Protein AF-A0A631MIM7-F1 (afdb_monomer_lite)

Secondary structure (DSSP, 8-state):
---HHHHHHHHTTSTT-----HHHHHHHHHHHHHHHHTTGGG--S--S--THHHHH---HHHHHHHHHHHHHTT-GGGHHHHHHHHHHHHHHTTS---STTTHHHH-

Sequence (107 aa):
HPATEALVATLAGTEHDTGLDILKLENIAAYFREVRKKYHAFEGQLKGYDSRILVAQVPGGMLTNLEGQLKQQNAADKLDQVLAEIPRVREDLGFIPLVTPTSQIVG

Structure (mmCIF, N/CA/C/O backbone):
data_AF-A0A631MIM7-F1
#
_entry.id   AF-A0A631MIM7-F1
#
loop_
_atom_site.group_PDB
_atom_site.id
_atom_site.type_symbol
_atom_site.label_atom_id
_atom_site.label_alt_id
_atom_site.label_comp_id
_atom_site.label_asym_id
_atom_site.label_entity_id
_atom_site.label_seq_id
_atom_site.pdbx_PDB_ins_code
_atom_site.Cartn_x
_atom_site.Cartn_y
_atom_site.Cartn_z
_atom_site.occupancy
_atom_site.B_iso_or_equiv
_atom_site.auth_seq_id
_atom_site.auth_comp_id
_atom_site.auth_asym_id
_atom_site.auth_atom_id
_atom_site.pdbx_PDB_model_num
ATOM 1 N N . HIS A 1 1 ? -2.973 0.383 0.539 1.00 78.19 1 HIS A N 1
ATOM 2 C CA . HIS A 1 1 ? -3.809 -0.246 1.582 1.00 78.19 1 HIS A CA 1
ATOM 3 C C . HIS A 1 1 ? -5.277 -0.051 1.237 1.00 78.19 1 HIS A C 1
ATOM 5 O O . HIS A 1 1 ? -5.575 0.910 0.528 1.00 78.19 1 HIS A O 1
ATOM 11 N N . PRO A 1 2 ? -6.175 -0.948 1.676 1.00 82.31 2 PRO A N 1
ATOM 12 C CA . PRO A 1 2 ? -7.612 -0.681 1.628 1.00 82.31 2 PRO A CA 1
ATOM 13 C C . PRO A 1 2 ? -7.959 0.558 2.468 1.00 82.31 2 PRO A C 1
ATOM 15 O O . PRO A 1 2 ? -7.186 0.947 3.345 1.00 82.31 2 PRO A O 1
ATOM 18 N N . ALA A 1 3 ? -9.102 1.184 2.180 1.00 89.81 3 ALA A N 1
ATOM 19 C CA . ALA A 1 3 ? -9.594 2.311 2.969 1.00 89.81 3 ALA A CA 1
ATOM 20 C C . ALA A 1 3 ? -10.037 1.822 4.357 1.00 89.81 3 ALA A C 1
ATOM 22 O O . ALA A 1 3 ? -10.842 0.893 4.457 1.00 89.81 3 ALA A O 1
ATOM 23 N N . THR A 1 4 ? -9.509 2.439 5.415 1.00 94.50 4 THR A N 1
ATOM 24 C CA . THR A 1 4 ? -9.791 2.047 6.804 1.00 94.50 4 THR A CA 1
ATOM 25 C C . THR A 1 4 ? -11.273 2.211 7.130 1.00 94.50 4 THR A C 1
ATOM 27 O O . THR A 1 4 ? -11.875 1.319 7.716 1.00 94.50 4 THR A O 1
ATOM 30 N N . GLU A 1 5 ? -11.882 3.310 6.694 1.00 94.50 5 GLU A N 1
ATOM 31 C CA . GLU A 1 5 ? -13.290 3.646 6.911 1.00 94.50 5 GLU A CA 1
ATOM 32 C C . GLU A 1 5 ? -14.215 2.603 6.282 1.00 94.50 5 GLU A C 1
ATOM 34 O O . GLU A 1 5 ? -15.193 2.189 6.899 1.00 94.50 5 GLU A O 1
ATOM 39 N N . ALA A 1 6 ? -13.871 2.121 5.083 1.00 93.62 6 ALA A N 1
ATOM 40 C CA . ALA A 1 6 ? -14.630 1.078 4.404 1.00 93.62 6 ALA A CA 1
ATOM 41 C C . ALA A 1 6 ? -14.578 -0.249 5.173 1.00 93.62 6 ALA A C 1
ATOM 43 O O . ALA A 1 6 ? -15.599 -0.923 5.303 1.00 93.62 6 ALA A O 1
ATOM 44 N N . LEU A 1 7 ? -13.411 -0.614 5.717 1.00 95.19 7 LEU A N 1
ATOM 45 C CA . LEU A 1 7 ? -13.266 -1.821 6.530 1.00 95.19 7 LEU A CA 1
ATOM 46 C C . LEU A 1 7 ? -14.051 -1.707 7.845 1.00 95.19 7 LEU A C 1
ATOM 48 O O . LEU A 1 7 ? -14.784 -2.627 8.195 1.00 95.19 7 LEU A O 1
ATOM 52 N N . VAL A 1 8 ? -13.950 -0.565 8.531 1.00 96.56 8 VAL A N 1
ATOM 53 C CA . VAL A 1 8 ? -14.700 -0.279 9.766 1.00 96.56 8 VAL A CA 1
ATOM 54 C C . VAL A 1 8 ? -16.206 -0.348 9.519 1.00 96.56 8 VAL A C 1
ATOM 56 O O . VAL A 1 8 ? -16.909 -1.032 10.256 1.00 96.56 8 VAL A O 1
ATOM 59 N N . ALA A 1 9 ? -16.698 0.285 8.450 1.00 95.25 9 ALA A N 1
ATOM 60 C CA . ALA A 1 9 ? -18.113 0.249 8.086 1.00 95.25 9 ALA A CA 1
ATOM 61 C C . ALA A 1 9 ? -18.598 -1.166 7.737 1.00 95.25 9 ALA A C 1
ATOM 63 O O . ALA A 1 9 ? -19.716 -1.533 8.082 1.00 95.25 9 ALA A O 1
ATOM 64 N N . THR A 1 10 ? -17.757 -1.965 7.074 1.00 97.12 10 THR A N 1
ATOM 65 C CA . THR A 1 10 ? -18.091 -3.346 6.687 1.00 97.12 10 THR A CA 1
ATOM 66 C C . THR A 1 10 ? -18.244 -4.263 7.903 1.00 97.12 10 THR A C 1
ATOM 68 O O . THR A 1 10 ? -19.082 -5.158 7.890 1.00 97.12 10 THR A O 1
ATOM 71 N N . LEU A 1 11 ? -17.438 -4.053 8.947 1.00 97.31 11 LEU A N 1
ATOM 72 C CA . LEU A 1 11 ? -17.428 -4.892 10.150 1.00 97.31 11 LEU A CA 1
ATOM 73 C C . LEU A 1 11 ? -18.398 -4.410 11.241 1.00 97.31 11 LEU A C 1
ATOM 75 O O . LEU A 1 11 ? -18.590 -5.117 12.233 1.00 97.31 11 LEU A O 1
ATOM 79 N N . ALA A 1 12 ? -19.012 -3.238 11.071 1.00 96.69 12 ALA A N 1
ATOM 80 C CA . ALA A 1 12 ? -19.913 -2.649 12.055 1.00 96.69 12 ALA A CA 1
ATOM 81 C C . ALA A 1 12 ? -21.103 -3.576 12.368 1.00 96.69 12 ALA A C 1
ATOM 83 O O . ALA A 1 12 ? -21.797 -4.052 11.469 1.00 96.69 12 ALA A O 1
ATOM 84 N N . GLY A 1 13 ? -21.343 -3.831 13.656 1.00 95.75 13 GLY A N 1
ATOM 85 C CA . GLY A 1 13 ? -22.421 -4.703 14.133 1.00 95.75 13 GLY A CA 1
ATOM 86 C C . GLY A 1 13 ? -22.176 -6.207 13.960 1.00 95.75 13 GLY A C 1
ATOM 87 O O . GLY A 1 13 ? -23.076 -6.999 14.241 1.00 95.75 13 GLY A O 1
ATOM 88 N N . THR A 1 14 ? -20.987 -6.618 13.513 1.00 97.94 14 THR A N 1
ATOM 89 C CA . THR A 1 14 ? -20.587 -8.034 13.447 1.00 97.94 14 THR A CA 1
ATOM 90 C C . THR A 1 14 ? -19.850 -8.465 14.721 1.00 97.94 14 THR A C 1
ATOM 92 O O . THR A 1 14 ? -19.490 -7.638 15.556 1.00 97.94 14 THR A O 1
ATOM 95 N N . GLU A 1 15 ? -19.553 -9.760 14.865 1.00 98.00 15 GLU A N 1
ATOM 96 C CA . GLU A 1 15 ? -18.667 -10.256 15.936 1.00 98.00 15 GLU A CA 1
ATOM 97 C C . GLU A 1 15 ? -17.230 -9.703 15.848 1.00 98.00 15 GLU A C 1
ATOM 99 O O . GLU A 1 15 ? -16.471 -9.766 16.814 1.00 98.00 15 GLU A O 1
ATOM 104 N N . HIS A 1 16 ? -16.863 -9.147 14.690 1.00 97.38 16 HIS A N 1
ATOM 105 C CA . HIS A 1 16 ? -15.564 -8.547 14.407 1.00 97.38 16 HIS A CA 1
ATOM 106 C C . HIS A 1 16 ? -15.622 -7.014 14.353 1.00 97.38 16 HIS A C 1
ATOM 108 O O . HIS A 1 16 ? -14.748 -6.394 13.742 1.00 97.38 16 HIS A O 1
ATOM 114 N N . ASP A 1 17 ? -16.641 -6.395 14.959 1.00 97.62 17 ASP A N 1
ATOM 115 C CA . ASP A 1 17 ? -16.738 -4.938 15.021 1.00 97.62 17 ASP A CA 1
ATOM 116 C C . ASP A 1 17 ? -15.459 -4.332 15.621 1.00 97.62 17 ASP A C 1
ATOM 118 O O . ASP A 1 17 ? -14.963 -4.736 16.674 1.00 97.62 17 ASP A O 1
ATOM 122 N N . THR A 1 18 ? -14.907 -3.351 14.914 1.00 96.56 18 THR A N 1
ATOM 123 C CA . THR A 1 18 ? -13.664 -2.679 15.300 1.00 96.56 18 THR A CA 1
ATOM 124 C C . THR A 1 18 ? -13.841 -1.724 16.481 1.00 96.56 18 THR A C 1
ATOM 126 O O . THR A 1 18 ? -12.847 -1.331 17.091 1.00 96.56 18 THR A O 1
ATOM 129 N N . GLY A 1 19 ? -15.076 -1.296 16.780 1.00 96.69 19 GLY A N 1
ATOM 130 C CA . GLY A 1 19 ? -15.373 -0.300 17.813 1.00 96.69 19 GLY A CA 1
ATOM 131 C C . GLY A 1 19 ? -14.849 1.111 17.504 1.00 96.69 19 GLY A C 1
ATOM 132 O O . GLY A 1 19 ? -14.853 1.977 18.381 1.00 96.69 19 GLY A O 1
ATOM 133 N N . LEU A 1 20 ? -14.365 1.355 16.281 1.00 97.00 20 LEU A N 1
ATOM 134 C CA . LEU A 1 20 ? -13.825 2.645 15.862 1.00 97.00 20 LEU A CA 1
ATOM 135 C C . LEU A 1 20 ? -14.939 3.606 15.430 1.00 97.00 20 LEU A C 1
ATOM 137 O O . LEU A 1 20 ? -15.873 3.245 14.720 1.00 97.00 20 LEU A O 1
ATOM 141 N N . ASP A 1 21 ? -14.798 4.870 15.823 1.00 96.38 21 ASP A N 1
ATOM 142 C CA . ASP A 1 21 ? -15.737 5.934 15.470 1.00 96.38 21 ASP A CA 1
ATOM 143 C C . ASP A 1 21 ? -15.468 6.448 14.047 1.00 96.38 21 ASP A C 1
ATOM 145 O O . ASP A 1 21 ? -14.466 7.125 13.786 1.00 96.38 21 ASP A O 1
ATOM 149 N N . ILE A 1 22 ? -16.391 6.149 13.130 1.00 95.25 22 ILE A N 1
ATOM 150 C CA . ILE A 1 22 ? -16.276 6.511 11.714 1.00 95.25 22 ILE A CA 1
ATOM 151 C C . ILE A 1 22 ? -16.229 8.028 11.483 1.00 95.25 22 ILE A C 1
ATOM 153 O O . ILE A 1 22 ? -15.537 8.485 10.575 1.00 95.25 22 ILE A O 1
ATOM 157 N N . LEU A 1 23 ? -16.885 8.832 12.328 1.00 94.75 23 LEU A N 1
ATOM 158 C CA . LEU A 1 23 ? -16.878 10.291 12.189 1.00 94.75 23 LEU A CA 1
ATOM 159 C C . LEU A 1 23 ? -15.506 10.868 12.546 1.00 94.75 23 LEU A C 1
ATOM 161 O O . LEU A 1 23 ? -15.041 11.823 11.921 1.00 94.75 23 LEU A O 1
ATOM 165 N N . LYS A 1 24 ? -14.818 10.273 13.527 1.00 96.75 24 LYS A N 1
ATOM 166 C CA . LYS A 1 24 ? -13.434 10.652 13.853 1.00 96.75 24 LYS A CA 1
ATOM 167 C C . LYS A 1 24 ? -12.467 10.261 12.742 1.00 96.75 24 LYS A C 1
ATOM 169 O O . LYS A 1 24 ? -11.573 11.048 12.434 1.00 96.75 24 LYS A O 1
ATOM 174 N N . LEU A 1 25 ? -12.657 9.092 12.129 1.00 96.62 25 LEU A N 1
ATOM 175 C CA . LEU A 1 25 ? -11.853 8.664 10.983 1.00 96.62 25 LEU A CA 1
ATOM 176 C C . LEU A 1 25 ? -12.032 9.611 9.789 1.00 96.62 25 LEU A C 1
ATOM 178 O O . LEU A 1 25 ? -11.035 10.069 9.236 1.00 96.62 25 LEU A O 1
ATOM 182 N N . GLU A 1 26 ? -13.262 10.025 9.472 1.00 94.94 26 GLU A N 1
ATOM 183 C CA . GLU A 1 26 ? -13.511 10.997 8.397 1.00 94.94 26 GLU A CA 1
ATOM 184 C C . GLU A 1 26 ? -12.840 12.356 8.641 1.00 94.94 26 GLU A C 1
ATOM 186 O O . GLU A 1 26 ? -12.310 12.963 7.707 1.00 94.94 26 GLU A O 1
ATOM 191 N N . ASN A 1 27 ? -12.783 12.826 9.892 1.00 96.69 27 ASN A N 1
ATOM 192 C CA . ASN A 1 27 ? -12.051 14.052 10.231 1.00 96.69 27 ASN A CA 1
ATOM 193 C C . ASN A 1 27 ? -10.543 13.915 9.957 1.00 96.69 27 ASN A C 1
ATOM 195 O O . ASN A 1 27 ? -9.915 14.838 9.430 1.00 96.69 27 ASN A O 1
ATOM 199 N N . ILE A 1 28 ? -9.962 12.754 10.273 1.00 96.88 28 ILE A N 1
ATOM 200 C CA . ILE A 1 28 ? -8.558 12.446 9.969 1.00 96.88 28 ILE A CA 1
ATOM 201 C C . ILE A 1 28 ? -8.352 12.369 8.450 1.00 96.88 28 ILE A C 1
ATOM 203 O O . ILE A 1 28 ? -7.406 12.961 7.922 1.00 96.88 28 ILE A O 1
ATOM 207 N N . ALA A 1 29 ? -9.251 11.700 7.727 1.00 95.00 29 ALA A N 1
ATOM 208 C CA . ALA A 1 29 ? -9.202 11.603 6.274 1.00 95.00 29 ALA A CA 1
ATOM 209 C C . ALA A 1 29 ? -9.264 12.988 5.615 1.00 95.00 29 ALA A C 1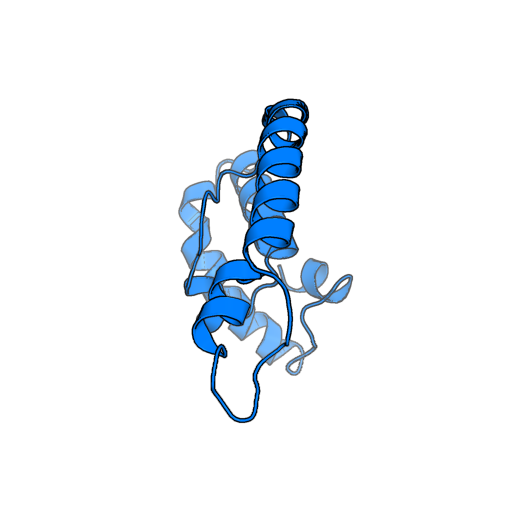
ATOM 211 O O . ALA A 1 29 ? -8.466 13.286 4.724 1.00 95.00 29 ALA A O 1
ATOM 212 N N . ALA A 1 30 ? -10.155 13.869 6.082 1.00 95.56 30 ALA A N 1
ATOM 213 C CA . ALA A 1 30 ? -10.265 15.243 5.602 1.00 95.56 30 ALA A CA 1
ATOM 214 C C . ALA A 1 30 ? -8.967 16.036 5.810 1.00 95.56 30 ALA A C 1
ATOM 216 O O . ALA A 1 30 ? -8.502 16.699 4.881 1.00 95.5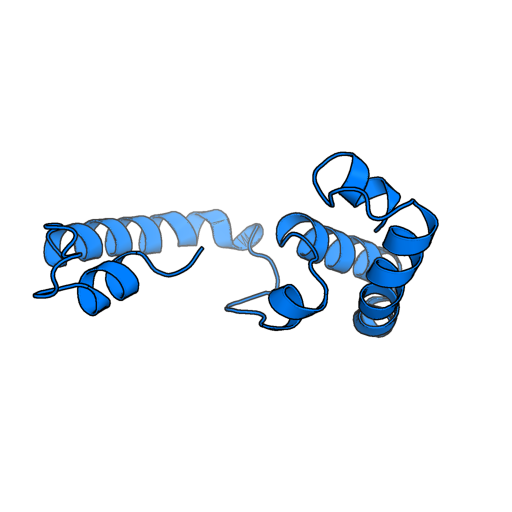6 30 ALA A O 1
ATOM 217 N N . TYR A 1 31 ? -8.332 15.906 6.978 1.00 97.00 31 TYR A N 1
ATOM 218 C CA . TYR A 1 31 ? -7.022 16.506 7.234 1.00 97.00 31 TYR A CA 1
ATOM 219 C C . TYR A 1 31 ? -5.964 16.026 6.225 1.00 97.00 31 TYR A C 1
ATOM 221 O O . TYR A 1 31 ? -5.284 16.841 5.595 1.00 97.00 31 TYR A O 1
ATOM 229 N N . PHE A 1 32 ? -5.849 14.711 6.005 1.00 95.69 32 PHE A N 1
ATOM 230 C CA . PHE A 1 32 ? -4.857 14.167 5.074 1.00 95.69 32 PHE A CA 1
ATOM 231 C C . PHE A 1 32 ? -5.159 14.485 3.604 1.00 95.69 32 PHE A C 1
ATOM 233 O O . PHE A 1 32 ? -4.213 14.636 2.830 1.00 95.69 32 PHE A O 1
ATOM 240 N N . ARG A 1 33 ? -6.429 14.667 3.208 1.00 93.69 33 ARG A N 1
ATOM 241 C CA . ARG A 1 33 ? -6.785 15.167 1.863 1.00 93.69 33 ARG A CA 1
ATOM 242 C C . ARG A 1 33 ? -6.166 16.542 1.599 1.00 93.69 33 ARG A C 1
ATOM 244 O O . ARG A 1 33 ? -5.651 16.765 0.505 1.00 93.69 33 ARG A O 1
ATOM 251 N N . GLU A 1 34 ? -6.145 17.431 2.591 1.00 96.12 34 GLU A N 1
ATOM 252 C CA . GLU A 1 34 ? -5.497 18.744 2.466 1.00 96.12 34 GLU A CA 1
ATOM 253 C C . GLU A 1 34 ? -3.968 18.651 2.494 1.00 96.12 34 GLU A C 1
ATOM 255 O O . GLU A 1 34 ? -3.295 19.284 1.678 1.00 96.12 34 GLU A O 1
ATOM 260 N N . VAL A 1 35 ? -3.396 17.825 3.378 1.00 96.06 35 VAL A N 1
ATOM 261 C CA . VAL A 1 35 ? -1.939 17.597 3.421 1.00 96.06 35 VAL A CA 1
ATOM 262 C C . VAL A 1 35 ? -1.430 17.048 2.088 1.00 96.06 35 VAL A C 1
ATOM 264 O O . VAL A 1 35 ? -0.423 17.534 1.571 1.00 96.06 35 VAL A O 1
ATOM 267 N N . ARG A 1 36 ? -2.148 16.090 1.493 1.00 92.88 36 ARG A N 1
ATOM 268 C CA . ARG A 1 36 ? -1.790 15.425 0.234 1.00 92.88 36 ARG A CA 1
ATOM 269 C C . ARG A 1 36 ? -1.595 16.405 -0.926 1.00 92.88 36 ARG A C 1
ATOM 271 O O . ARG A 1 36 ? -0.674 16.217 -1.716 1.00 92.88 36 ARG A O 1
ATOM 278 N N . LYS A 1 37 ? -2.373 17.495 -0.993 1.00 92.50 37 LYS A N 1
ATOM 279 C CA . LYS A 1 37 ? -2.242 18.530 -2.043 1.00 92.50 37 LYS A CA 1
ATOM 280 C C . LYS A 1 37 ? -0.831 19.131 -2.112 1.00 92.50 37 LYS A C 1
ATOM 282 O O . LYS A 1 37 ? -0.353 19.466 -3.196 1.00 92.50 37 LYS A O 1
ATOM 287 N N . LYS A 1 38 ? -0.135 19.222 -0.972 1.00 95.25 38 LYS A N 1
ATOM 288 C CA . LYS A 1 38 ? 1.242 19.743 -0.890 1.00 95.25 38 LYS A CA 1
ATOM 289 C C . LYS A 1 38 ? 2.259 18.861 -1.624 1.00 95.25 38 LYS A C 1
ATOM 291 O O . LYS A 1 38 ? 3.312 19.355 -2.005 1.00 95.25 38 LYS A O 1
ATOM 296 N N . TYR A 1 39 ? 1.936 17.589 -1.853 1.00 92.31 39 TYR A N 1
ATOM 297 C CA . TYR A 1 39 ? 2.837 16.585 -2.423 1.00 92.31 39 TYR A CA 1
ATOM 298 C C . TYR A 1 39 ? 2.459 16.171 -3.853 1.00 92.31 39 TYR A C 1
ATOM 300 O O . TYR A 1 39 ? 2.953 15.158 -4.340 1.00 92.31 39 TYR A O 1
ATOM 308 N N . HIS A 1 40 ? 1.625 16.954 -4.551 1.00 86.88 40 HIS A N 1
ATOM 309 C CA . HIS A 1 40 ? 1.141 16.629 -5.902 1.00 86.88 40 HIS A CA 1
ATOM 310 C C . HIS A 1 40 ? 2.266 16.315 -6.910 1.00 86.88 40 HIS A C 1
ATOM 312 O O . HIS A 1 40 ? 2.081 15.481 -7.790 1.00 86.88 40 HIS A O 1
ATOM 318 N N . ALA A 1 41 ? 3.436 16.949 -6.767 1.00 86.62 41 ALA A N 1
ATOM 319 C CA . ALA A 1 41 ? 4.595 16.737 -7.636 1.00 86.62 41 ALA A CA 1
ATOM 320 C C . ALA A 1 41 ? 5.214 15.330 -7.521 1.00 86.62 41 ALA A C 1
ATOM 322 O O . ALA A 1 41 ? 5.951 14.916 -8.411 1.00 86.62 41 ALA A O 1
ATOM 323 N N . PHE A 1 42 ? 4.920 14.600 -6.442 1.00 83.75 42 PHE A N 1
ATOM 324 C CA . PHE A 1 42 ? 5.443 13.259 -6.170 1.00 83.75 42 PHE A CA 1
ATOM 325 C C . PHE A 1 42 ? 4.399 12.157 -6.386 1.00 83.75 42 PHE A C 1
ATOM 327 O O . PHE A 1 42 ? 4.669 10.992 -6.095 1.00 83.75 42 PHE A O 1
ATOM 334 N N . GLU A 1 43 ? 3.196 12.493 -6.857 1.00 78.81 43 GLU A N 1
ATOM 335 C CA . GLU A 1 43 ? 2.182 11.477 -7.122 1.00 78.81 43 GLU A CA 1
ATOM 336 C C . GLU A 1 43 ? 2.539 10.633 -8.348 1.00 78.81 43 GLU A C 1
ATOM 338 O O . GLU A 1 43 ? 2.801 11.152 -9.435 1.00 78.81 43 GLU A O 1
ATOM 343 N N . GLY A 1 44 ? 2.507 9.308 -8.172 1.00 68.06 44 GLY A N 1
ATOM 344 C CA . GLY A 1 44 ? 2.596 8.355 -9.274 1.00 68.06 44 GLY A CA 1
ATOM 345 C C . GLY A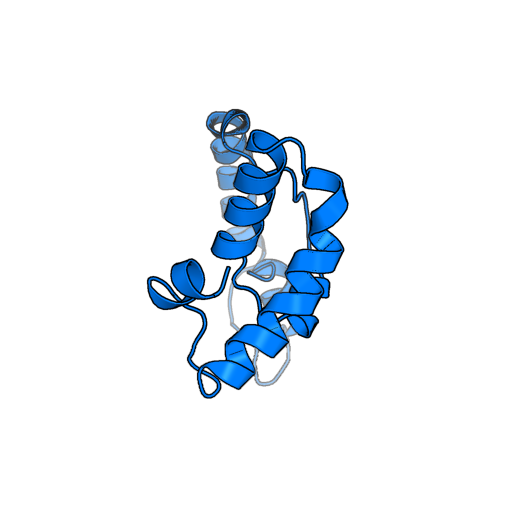 1 44 ? 1.388 8.445 -10.214 1.00 68.06 44 GLY A C 1
ATOM 346 O O . GLY A 1 44 ? 0.337 8.987 -9.870 1.00 68.06 44 GLY A O 1
ATOM 347 N N . GLN A 1 45 ? 1.523 7.882 -11.417 1.00 64.62 45 GLN A N 1
ATOM 348 C CA . GLN A 1 45 ? 0.442 7.865 -12.417 1.00 64.62 45 GLN A CA 1
ATOM 349 C C . GLN A 1 45 ? -0.738 6.976 -11.991 1.00 64.62 45 GLN A C 1
ATOM 351 O O . GLN A 1 45 ? -1.867 7.165 -12.448 1.00 64.62 45 GLN A O 1
ATOM 356 N N . LEU A 1 46 ? -0.480 6.037 -11.082 1.00 63.31 46 LEU A N 1
ATOM 357 C CA . LEU A 1 46 ? -1.424 5.042 -10.603 1.00 63.31 46 LEU A CA 1
ATOM 358 C C . LEU A 1 46 ? -2.404 5.670 -9.597 1.00 63.31 46 LEU A 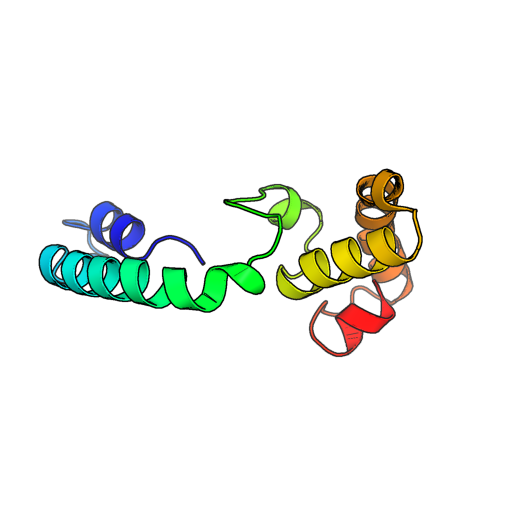C 1
ATOM 360 O O . LEU A 1 46 ? -2.212 5.663 -8.381 1.00 63.31 46 LEU A O 1
ATOM 364 N N . LYS A 1 47 ? -3.470 6.270 -10.131 1.00 63.09 47 LYS A N 1
ATOM 365 C CA . LYS A 1 47 ? -4.556 6.882 -9.358 1.00 63.09 47 LYS A CA 1
ATOM 366 C C . LYS A 1 47 ? -5.664 5.860 -9.100 1.00 63.09 47 LYS A C 1
ATOM 368 O O . LYS A 1 47 ? -6.687 5.879 -9.774 1.00 63.09 47 LYS A O 1
ATOM 373 N N . GLY A 1 48 ? -5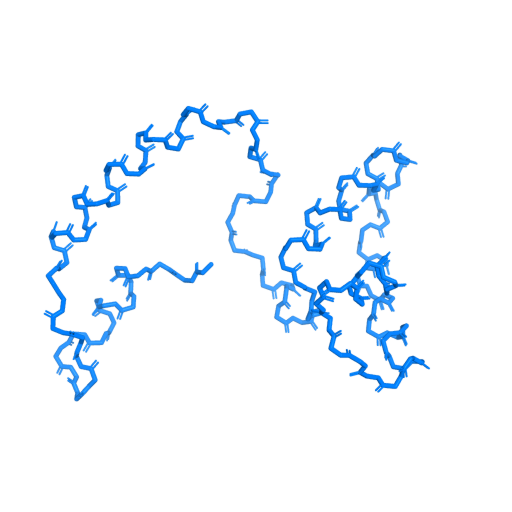.472 4.970 -8.128 1.00 65.88 48 GLY A N 1
ATOM 374 C CA . GLY A 1 48 ? -6.520 4.039 -7.699 1.00 65.88 48 GLY A CA 1
ATOM 375 C C . GLY A 1 48 ? -6.011 2.643 -7.364 1.00 65.88 48 GLY A C 1
ATOM 376 O O . GLY A 1 48 ? -4.860 2.466 -6.971 1.00 65.88 48 GLY A O 1
ATOM 377 N N . TYR A 1 49 ? -6.900 1.662 -7.489 1.00 64.75 49 TYR A N 1
ATOM 378 C CA . TYR A 1 49 ? -6.601 0.254 -7.254 1.00 64.75 49 TYR A CA 1
ATOM 379 C C . TYR A 1 49 ? -6.240 -0.417 -8.577 1.00 64.75 49 TYR A C 1
ATOM 381 O O . TYR A 1 49 ? -7.018 -0.353 -9.526 1.00 64.75 49 TYR A O 1
ATOM 389 N N . ASP A 1 50 ? -5.091 -1.086 -8.625 1.00 68.25 50 ASP A N 1
ATOM 390 C CA . ASP A 1 50 ? -4.721 -1.946 -9.746 1.00 68.25 50 ASP A CA 1
ATOM 391 C C . ASP A 1 50 ? -4.792 -3.410 -9.307 1.00 68.25 50 ASP A C 1
ATOM 393 O O . ASP A 1 50 ? -3.947 -3.901 -8.554 1.00 68.25 50 ASP A O 1
ATOM 397 N N . SER A 1 51 ? -5.836 -4.107 -9.755 1.00 69.06 51 SER A N 1
ATOM 398 C CA . SER A 1 51 ? -6.055 -5.521 -9.442 1.00 69.06 51 SER A CA 1
ATOM 399 C C . SER A 1 51 ? -4.997 -6.434 -10.061 1.00 69.06 51 SER A C 1
ATOM 401 O O . SER A 1 51 ? -4.822 -7.554 -9.578 1.00 69.06 51 SER A O 1
ATOM 403 N N . ARG A 1 52 ? -4.229 -5.964 -11.057 1.00 66.44 52 ARG A N 1
ATOM 404 C CA . ARG A 1 52 ? -3.116 -6.724 -11.646 1.00 66.44 52 ARG A CA 1
ATOM 405 C C . ARG A 1 52 ? -2.037 -7.045 -10.614 1.00 66.44 52 ARG A C 1
ATOM 407 O O . ARG A 1 52 ? -1.385 -8.075 -10.742 1.00 66.44 52 ARG A O 1
ATOM 414 N N . ILE A 1 53 ? -1.911 -6.249 -9.546 1.00 70.81 53 ILE A N 1
ATOM 415 C CA . ILE A 1 53 ? -1.003 -6.528 -8.418 1.00 70.81 53 ILE A CA 1
ATOM 416 C C . ILE A 1 53 ? -1.325 -7.876 -7.754 1.00 70.81 53 ILE A C 1
ATOM 418 O O . ILE A 1 53 ? -0.410 -8.593 -7.353 1.00 70.81 53 ILE A O 1
ATOM 422 N N . LEU A 1 54 ? -2.605 -8.257 -7.668 1.00 67.69 54 LEU A N 1
ATOM 423 C CA . LEU A 1 54 ? -3.016 -9.532 -7.068 1.00 67.69 54 LEU A CA 1
ATOM 424 C C . LEU A 1 54 ? -2.595 -10.736 -7.920 1.00 67.69 54 LEU A C 1
ATOM 426 O O . LEU A 1 54 ? -2.372 -11.817 -7.381 1.00 67.69 54 LEU A O 1
ATOM 430 N N . VAL A 1 55 ? -2.473 -10.541 -9.235 1.00 67.88 55 VAL A N 1
ATOM 431 C CA . VAL A 1 55 ? -2.101 -11.588 -10.195 1.00 67.88 55 VAL A CA 1
ATOM 432 C C . VAL A 1 55 ? -0.586 -11.657 -10.363 1.00 67.88 55 VAL A C 1
ATOM 434 O O . VAL A 1 55 ? -0.001 -12.726 -10.230 1.00 67.88 55 VAL A O 1
ATOM 437 N N . ALA A 1 56 ? 0.061 -10.518 -10.610 1.00 67.12 56 ALA A N 1
ATOM 438 C CA . ALA A 1 56 ? 1.498 -10.448 -10.863 1.00 67.12 56 ALA A CA 1
ATOM 439 C C . ALA A 1 56 ? 2.342 -10.598 -9.582 1.00 67.12 56 ALA A C 1
ATOM 441 O O . ALA A 1 56 ? 3.543 -10.839 -9.662 1.00 67.12 56 ALA A O 1
ATOM 442 N N . GLN A 1 57 ? 1.730 -10.449 -8.397 1.00 72.62 57 GLN A N 1
ATOM 443 C CA . GLN A 1 57 ? 2.400 -10.481 -7.087 1.00 72.62 57 GLN A CA 1
ATOM 444 C C . GLN A 1 57 ? 3.574 -9.491 -6.972 1.00 72.62 57 GLN A C 1
ATOM 446 O O . GLN A 1 57 ? 4.509 -9.694 -6.198 1.00 72.62 57 GLN A O 1
ATOM 451 N N . VAL A 1 58 ? 3.516 -8.399 -7.738 1.00 77.12 58 VAL A N 1
ATOM 452 C CA . VAL A 1 58 ? 4.528 -7.341 -7.755 1.00 77.12 58 VAL A CA 1
ATOM 453 C C . VAL A 1 58 ? 4.229 -6.347 -6.629 1.00 77.12 58 VAL A C 1
ATOM 455 O O . VAL A 1 58 ? 3.128 -5.791 -6.589 1.00 77.12 58 VAL A O 1
ATOM 458 N N . PRO A 1 59 ? 5.175 -6.069 -5.713 1.00 79.56 59 PRO A N 1
ATOM 459 C CA . PRO A 1 59 ? 5.006 -5.028 -4.704 1.00 79.56 59 PRO A CA 1
ATOM 460 C C . PRO A 1 59 ? 4.685 -3.667 -5.334 1.00 79.56 59 PRO A C 1
ATOM 462 O O . PRO A 1 59 ? 5.330 -3.254 -6.293 1.00 79.56 59 PRO A O 1
ATOM 465 N N . GLY A 1 60 ? 3.751 -2.909 -4.755 1.00 77.44 60 GLY A N 1
ATOM 466 C CA . GLY A 1 60 ? 3.328 -1.623 -5.333 1.00 77.44 60 GLY A CA 1
ATOM 467 C C . GLY A 1 60 ? 4.472 -0.616 -5.536 1.00 77.44 60 GLY A C 1
ATOM 468 O O . GLY A 1 60 ? 4.521 0.063 -6.554 1.00 77.44 60 GLY A O 1
ATOM 469 N N . GLY A 1 61 ? 5.441 -0.563 -4.612 1.00 78.06 61 GLY A N 1
ATOM 470 C CA . GLY A 1 61 ? 6.633 0.282 -4.771 1.00 78.06 61 GLY A CA 1
ATOM 471 C C . GLY A 1 61 ? 7.557 -0.164 -5.913 1.00 78.06 61 GLY A C 1
ATOM 472 O O . GLY A 1 61 ? 8.162 0.677 -6.571 1.00 78.06 61 GLY A O 1
ATOM 473 N N . MET A 1 62 ? 7.627 -1.473 -6.179 1.00 84.12 62 MET A N 1
ATOM 474 C CA . MET A 1 62 ? 8.373 -2.039 -7.307 1.00 84.12 62 MET A CA 1
ATOM 475 C C . MET A 1 62 ? 7.697 -1.678 -8.637 1.00 84.12 62 MET A C 1
ATOM 477 O O . MET A 1 62 ? 8.390 -1.265 -9.559 1.00 84.12 62 MET A O 1
ATOM 481 N N . LEU A 1 63 ? 6.360 -1.737 -8.711 1.00 82.81 63 LEU A N 1
ATOM 482 C CA . LEU A 1 63 ? 5.593 -1.380 -9.911 1.00 82.81 63 LEU A CA 1
ATOM 483 C C . LEU A 1 63 ? 5.822 0.078 -10.338 1.00 82.81 63 LEU A C 1
ATOM 485 O O . LEU A 1 63 ? 6.224 0.326 -11.470 1.00 82.81 63 LEU A O 1
ATOM 489 N N . THR A 1 64 ? 5.638 1.040 -9.428 1.00 80.31 64 THR A N 1
ATOM 490 C CA . THR A 1 64 ? 5.838 2.466 -9.748 1.00 80.31 64 THR A CA 1
ATOM 491 C C . THR A 1 64 ? 7.283 2.757 -10.163 1.00 80.31 64 THR A C 1
ATOM 493 O O . THR A 1 64 ? 7.530 3.596 -11.031 1.00 80.31 64 THR A O 1
ATOM 496 N N . ASN A 1 65 ? 8.253 2.060 -9.559 1.00 83.69 65 ASN A N 1
ATOM 497 C CA . ASN A 1 65 ? 9.654 2.189 -9.943 1.00 83.69 65 ASN A CA 1
ATOM 498 C C . ASN A 1 65 ? 9.910 1.645 -11.360 1.00 83.69 65 ASN A C 1
ATOM 500 O O . ASN A 1 65 ? 10.545 2.329 -12.160 1.00 83.69 65 ASN A O 1
ATOM 504 N N . LEU A 1 66 ? 9.371 0.467 -11.689 1.00 86.62 66 LEU A N 1
ATOM 505 C CA . LEU A 1 66 ? 9.459 -0.132 -13.026 1.00 86.62 66 LEU A CA 1
ATOM 506 C C . LEU A 1 66 ? 8.820 0.758 -14.100 1.00 86.62 66 LEU A C 1
ATOM 508 O O . LEU A 1 66 ? 9.434 0.998 -15.137 1.00 86.62 66 LEU A O 1
ATOM 512 N N . GLU A 1 67 ? 7.633 1.317 -13.843 1.00 86.00 67 GLU A N 1
ATOM 513 C CA . GLU A 1 67 ? 6.991 2.285 -14.747 1.00 86.00 67 GLU A CA 1
ATOM 514 C C . GLU A 1 67 ? 7.896 3.500 -15.005 1.00 86.00 67 GLU A C 1
ATOM 516 O O . GLU A 1 67 ? 8.068 3.934 -16.149 1.00 86.00 67 GLU A O 1
ATOM 521 N N . GLY A 1 68 ? 8.514 4.033 -13.945 1.00 87.38 68 GLY A N 1
ATOM 522 C CA . GLY A 1 68 ? 9.471 5.133 -14.036 1.00 87.38 68 GLY A CA 1
ATOM 523 C C . GLY A 1 68 ? 10.701 4.782 -14.878 1.00 87.38 68 GLY A C 1
ATOM 524 O O . GLY A 1 68 ? 11.084 5.564 -15.750 1.00 87.38 68 GLY A O 1
ATOM 525 N N . GLN A 1 69 ? 11.289 3.603 -14.660 1.00 89.38 69 GLN A N 1
ATOM 526 C CA . GLN A 1 69 ? 12.458 3.111 -15.395 1.00 89.38 69 GLN A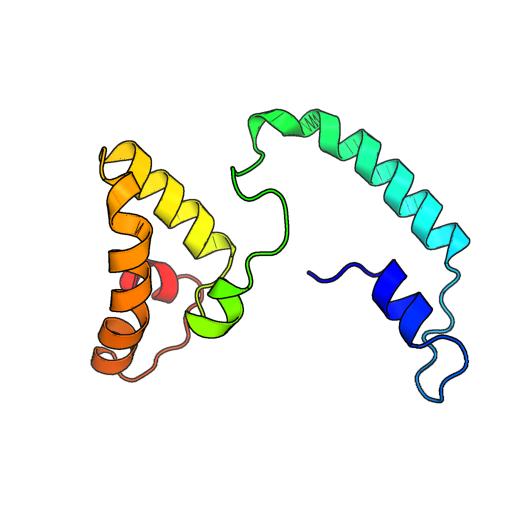 CA 1
ATOM 527 C C . GLN A 1 69 ? 12.149 2.875 -16.879 1.00 89.38 69 GLN A C 1
ATOM 529 O O . GLN A 1 69 ? 12.881 3.361 -17.740 1.00 89.38 69 GLN A O 1
ATOM 534 N N . LEU A 1 70 ? 11.038 2.206 -17.200 1.00 90.62 70 LEU A N 1
ATOM 535 C CA . LEU A 1 70 ? 10.618 1.975 -18.585 1.00 90.62 70 LEU A CA 1
ATOM 536 C C . LEU A 1 70 ? 10.336 3.287 -19.316 1.00 90.62 70 LEU A C 1
ATOM 538 O O . LEU A 1 70 ? 10.711 3.445 -20.478 1.00 90.62 70 LEU A O 1
ATOM 542 N N . LYS A 1 71 ? 9.734 4.268 -18.635 1.00 89.44 71 LYS A N 1
ATOM 543 C CA . LYS A 1 71 ? 9.519 5.601 -19.205 1.00 89.44 71 LYS A CA 1
ATOM 544 C C . LYS A 1 71 ? 10.838 6.316 -19.505 1.00 89.44 71 LYS A C 1
ATOM 546 O O . LYS A 1 71 ? 10.962 6.911 -20.570 1.00 89.44 71 LYS A O 1
ATOM 551 N N . GLN A 1 72 ? 11.827 6.232 -18.613 1.00 92.12 72 GLN A N 1
ATOM 552 C CA . GLN A 1 72 ? 13.171 6.781 -18.852 1.00 92.12 72 GLN A CA 1
ATOM 553 C C . GLN A 1 72 ? 13.885 6.098 -20.030 1.00 92.12 72 GLN A C 1
ATOM 555 O O . GLN A 1 72 ? 14.674 6.737 -20.720 1.00 92.12 72 GLN A O 1
ATOM 560 N N . GLN A 1 73 ? 13.583 4.823 -20.281 1.00 93.94 73 GLN A N 1
ATOM 561 C CA . GLN A 1 73 ? 14.139 4.030 -21.381 1.00 93.94 73 GLN A CA 1
ATOM 562 C C . GLN A 1 73 ? 13.333 4.129 -22.691 1.00 93.94 73 GLN A C 1
ATOM 564 O O . GLN A 1 73 ? 13.671 3.449 -23.656 1.00 93.94 73 GLN A O 1
ATOM 569 N N . ASN A 1 74 ? 12.277 4.953 -22.750 1.00 93.31 74 ASN A N 1
ATOM 570 C CA . ASN A 1 74 ? 11.331 5.006 -23.876 1.00 93.31 74 ASN A CA 1
ATOM 571 C C . ASN A 1 74 ? 10.722 3.631 -24.236 1.00 93.31 74 ASN A C 1
ATOM 573 O O . ASN A 1 74 ? 10.491 3.341 -25.405 1.00 93.31 74 ASN A O 1
ATOM 577 N N . ALA A 1 75 ? 10.465 2.792 -23.230 1.00 94.31 75 ALA A N 1
ATOM 578 C CA . ALA A 1 75 ? 9.945 1.428 -23.364 1.00 94.31 75 ALA A CA 1
ATOM 579 C C . ALA A 1 75 ? 8.660 1.205 -22.543 1.00 94.31 75 ALA A C 1
ATOM 581 O O . ALA A 1 75 ? 8.377 0.096 -22.089 1.00 94.31 75 ALA A O 1
ATOM 582 N N . ALA A 1 76 ? 7.889 2.270 -22.294 1.00 90.06 76 ALA A N 1
ATOM 583 C CA . ALA A 1 76 ? 6.670 2.209 -21.483 1.00 90.06 76 ALA A CA 1
ATOM 584 C C . ALA A 1 76 ? 5.603 1.257 -22.063 1.00 90.06 76 ALA A C 1
ATOM 586 O O . ALA A 1 76 ? 4.814 0.688 -21.314 1.00 90.06 76 ALA A O 1
ATOM 587 N N . ASP A 1 77 ? 5.613 1.039 -23.379 1.00 91.31 77 ASP A N 1
ATOM 588 C CA . ASP A 1 77 ? 4.771 0.078 -24.101 1.00 91.31 77 ASP A CA 1
ATOM 589 C C . ASP A 1 77 ? 5.051 -1.389 -23.728 1.00 91.31 77 ASP A C 1
ATOM 591 O O . ASP A 1 77 ? 4.213 -2.259 -23.961 1.00 91.31 77 ASP A O 1
ATOM 595 N N . LYS A 1 78 ? 6.205 -1.676 -23.115 1.00 91.38 78 LYS A N 1
ATOM 596 C CA . LYS A 1 78 ? 6.610 -3.031 -22.715 1.00 91.38 78 LYS A CA 1
ATOM 597 C C . LYS A 1 78 ? 6.198 -3.413 -21.297 1.00 91.38 78 LYS A C 1
ATOM 599 O O . LYS A 1 78 ? 6.510 -4.525 -20.875 1.00 91.38 78 LYS A O 1
ATOM 604 N N . LEU A 1 79 ? 5.505 -2.538 -20.563 1.00 87.38 79 LEU A N 1
ATOM 605 C CA . LEU A 1 79 ? 5.136 -2.780 -19.163 1.00 87.38 79 LEU A CA 1
ATOM 606 C C . LEU A 1 79 ? 4.438 -4.134 -18.975 1.00 87.38 79 LEU A C 1
ATOM 608 O O . LEU A 1 79 ? 4.851 -4.918 -18.126 1.00 87.38 79 LEU A O 1
ATOM 612 N N . ASP A 1 80 ? 3.445 -4.447 -19.806 1.00 85.81 80 ASP A N 1
ATOM 613 C CA . ASP A 1 80 ? 2.705 -5.708 -19.689 1.00 85.81 80 ASP A CA 1
ATOM 614 C C . ASP A 1 80 ? 3.589 -6.938 -19.967 1.00 85.81 80 ASP A C 1
ATOM 616 O O . ASP A 1 80 ? 3.413 -7.981 -19.337 1.00 85.81 80 ASP A O 1
ATOM 620 N N . GLN A 1 81 ? 4.584 -6.819 -20.857 1.00 89.94 81 GLN A N 1
ATOM 621 C CA . GLN A 1 81 ? 5.541 -7.898 -21.134 1.00 89.94 81 GLN A CA 1
ATOM 622 C C . GLN A 1 81 ? 6.466 -8.136 -19.937 1.00 89.94 81 GLN A C 1
ATOM 624 O O . GLN A 1 81 ? 6.681 -9.283 -19.555 1.00 89.94 81 GLN A O 1
ATOM 629 N N . VAL A 1 82 ? 6.959 -7.062 -19.311 1.00 89.12 82 VAL A N 1
ATOM 630 C CA . VAL A 1 82 ? 7.783 -7.142 -18.093 1.00 89.12 82 VAL A CA 1
ATOM 631 C C . VAL A 1 82 ? 6.985 -7.759 -16.944 1.00 89.12 82 VAL A C 1
ATOM 633 O O . VAL A 1 82 ? 7.463 -8.679 -16.285 1.00 89.12 82 VAL A O 1
ATOM 636 N N . LEU A 1 83 ? 5.734 -7.331 -16.743 1.00 86.50 83 LEU A N 1
ATOM 637 C CA . LEU A 1 83 ? 4.859 -7.894 -15.709 1.00 86.50 83 LEU A CA 1
ATOM 638 C C . LEU A 1 83 ? 4.584 -9.391 -15.913 1.00 86.50 83 LEU A C 1
ATOM 640 O O . LEU A 1 83 ? 4.471 -10.123 -14.931 1.00 86.50 83 LEU A O 1
ATOM 644 N N . ALA A 1 84 ? 4.509 -9.856 -17.163 1.00 86.94 84 ALA A N 1
ATOM 645 C CA . ALA A 1 84 ? 4.368 -11.274 -17.493 1.00 86.94 84 ALA A CA 1
ATOM 646 C C . ALA A 1 84 ? 5.677 -12.080 -17.361 1.00 86.94 84 ALA A C 1
ATOM 648 O O . ALA A 1 84 ? 5.642 -13.313 -17.357 1.00 86.94 84 ALA A O 1
ATOM 649 N N . GLU A 1 85 ? 6.832 -11.419 -17.300 1.00 90.12 85 GLU A N 1
ATOM 650 C CA . GLU A 1 85 ? 8.145 -12.060 -17.170 1.00 90.12 85 GLU A CA 1
ATOM 651 C C . GLU A 1 85 ? 8.558 -12.234 -15.704 1.00 90.12 85 GLU A C 1
ATOM 653 O O . GLU A 1 85 ? 9.134 -13.258 -15.346 1.00 90.12 85 GLU A O 1
ATOM 658 N N . ILE A 1 86 ? 8.176 -11.298 -14.827 1.00 88.38 86 ILE A N 1
ATOM 659 C CA . ILE A 1 86 ? 8.502 -11.334 -13.389 1.00 88.38 86 ILE A CA 1
ATOM 660 C C . ILE A 1 86 ? 8.190 -12.692 -12.724 1.00 88.38 86 ILE A C 1
ATOM 662 O O . ILE A 1 86 ? 9.055 -13.196 -12.002 1.00 88.38 86 ILE A O 1
ATOM 666 N N . PRO A 1 87 ? 7.019 -13.333 -12.937 1.00 87.12 87 PRO A N 1
ATOM 667 C CA . PRO A 1 87 ? 6.741 -14.639 -12.339 1.00 87.12 87 PRO A CA 1
ATOM 668 C C . PRO A 1 87 ? 7.689 -15.745 -12.819 1.00 87.12 87 PRO A C 1
ATOM 670 O O . PRO A 1 87 ? 8.040 -16.609 -12.021 1.00 87.12 87 PRO A O 1
ATOM 673 N N . ARG A 1 88 ? 8.130 -15.693 -14.085 1.00 90.12 88 ARG A N 1
ATOM 674 C CA . ARG A 1 88 ? 9.046 -16.675 -14.689 1.00 90.12 88 ARG A CA 1
ATOM 675 C C . ARG A 1 88 ? 10.457 -16.525 -14.133 1.00 90.12 88 ARG A C 1
ATOM 677 O O . ARG A 1 88 ? 11.018 -17.487 -13.629 1.00 90.12 88 ARG A O 1
ATOM 684 N N . VAL A 1 89 ? 10.969 -15.295 -14.079 1.00 90.12 89 VAL A N 1
ATOM 685 C CA . VAL A 1 89 ? 12.272 -15.005 -13.451 1.00 90.12 89 VAL A CA 1
ATOM 686 C C . VAL A 1 89 ? 12.259 -15.382 -11.968 1.00 90.12 89 VAL A C 1
ATOM 688 O O . VAL A 1 89 ? 13.231 -15.915 -11.436 1.00 90.12 89 VAL A O 1
ATOM 691 N N . ARG A 1 90 ? 11.143 -15.142 -11.273 1.00 89.81 90 ARG A N 1
ATOM 692 C CA . ARG A 1 90 ? 10.992 -15.545 -9.873 1.00 89.81 90 ARG A CA 1
ATOM 693 C C . ARG A 1 90 ? 11.008 -17.067 -9.704 1.00 89.81 90 ARG A C 1
ATOM 695 O O . ARG A 1 90 ? 11.557 -17.538 -8.709 1.00 89.81 90 ARG A O 1
ATOM 702 N N . GLU A 1 91 ? 10.408 -17.814 -10.625 1.00 91.25 91 GLU A N 1
ATOM 703 C CA . GLU A 1 91 ? 10.461 -19.280 -10.655 1.00 91.25 91 GLU A CA 1
ATOM 704 C C . GLU A 1 91 ? 11.893 -19.780 -10.889 1.00 91.25 91 GLU A C 1
ATOM 706 O O . GLU A 1 91 ? 12.376 -20.588 -10.095 1.00 91.25 91 GLU A O 1
ATOM 711 N N . ASP A 1 92 ? 12.610 -19.216 -11.867 1.00 92.88 92 ASP A N 1
ATOM 712 C CA . ASP A 1 92 ? 14.014 -19.552 -12.159 1.00 92.88 92 ASP A CA 1
ATOM 713 C C . ASP A 1 92 ? 14.940 -19.329 -10.950 1.00 92.88 92 ASP A C 1
ATOM 715 O O . ASP A 1 92 ? 15.920 -20.048 -10.748 1.00 92.88 92 ASP A O 1
ATOM 719 N N . LEU A 1 93 ? 14.610 -18.349 -10.105 1.00 91.38 93 LEU A N 1
ATOM 720 C CA . LEU A 1 93 ? 15.336 -18.032 -8.874 1.00 91.38 93 LEU A CA 1
ATOM 721 C C . LEU A 1 93 ? 14.845 -18.815 -7.643 1.00 91.38 93 LEU A C 1
ATOM 723 O O . LEU A 1 93 ? 15.316 -18.562 -6.534 1.00 91.38 93 LEU A O 1
ATOM 727 N N . GLY A 1 94 ? 13.915 -19.760 -7.802 1.00 93.25 94 GLY A N 1
ATOM 728 C CA . GLY A 1 94 ? 13.437 -20.627 -6.721 1.00 93.25 94 GLY A CA 1
ATOM 729 C C . GLY A 1 94 ? 12.348 -20.008 -5.841 1.00 93.25 94 GLY A C 1
ATOM 730 O O . GLY A 1 94 ? 12.297 -20.268 -4.640 1.00 93.25 94 GLY A O 1
ATOM 731 N N . PHE A 1 95 ? 11.473 -19.183 -6.418 1.00 90.06 95 PHE A N 1
ATOM 732 C CA . PHE A 1 95 ? 10.319 -18.561 -5.754 1.00 90.06 95 PHE A CA 1
ATOM 733 C C . PHE A 1 95 ? 10.648 -17.635 -4.576 1.00 90.06 95 PHE A C 1
ATOM 735 O O . PHE A 1 95 ? 9.857 -17.501 -3.635 1.00 90.06 95 PHE A O 1
ATOM 742 N N . ILE A 1 96 ? 11.778 -16.927 -4.645 1.00 89.94 96 ILE A N 1
ATOM 743 C CA . ILE A 1 96 ? 12.180 -15.975 -3.603 1.00 89.94 96 ILE A CA 1
ATOM 744 C C . ILE A 1 96 ? 11.086 -14.930 -3.308 1.00 89.94 96 ILE A C 1
ATOM 746 O O . ILE A 1 96 ? 10.317 -14.554 -4.204 1.00 89.94 96 ILE A O 1
ATOM 750 N N . PRO A 1 97 ? 10.988 -14.431 -2.062 1.00 87.62 97 PRO A N 1
ATOM 751 C CA . PRO A 1 97 ? 10.101 -13.318 -1.742 1.00 87.62 97 PRO A CA 1
ATOM 752 C C . PRO A 1 97 ? 10.457 -12.087 -2.578 1.00 87.62 97 PRO A C 1
ATOM 754 O O . PRO A 1 97 ? 11.635 -11.771 -2.728 1.00 87.62 97 PRO A O 1
ATOM 757 N N . LEU A 1 98 ? 9.457 -11.365 -3.086 1.00 85.00 98 LEU A N 1
ATOM 758 C CA . LEU A 1 98 ? 9.656 -10.087 -3.774 1.00 85.00 98 LEU A CA 1
ATOM 759 C C . LEU A 1 98 ? 9.513 -8.947 -2.767 1.00 85.00 98 LEU A C 1
ATOM 761 O O . LEU A 1 98 ? 8.425 -8.436 -2.522 1.00 85.00 98 LEU A O 1
ATOM 765 N N . VAL A 1 99 ? 10.624 -8.563 -2.153 1.00 85.31 99 VAL A N 1
ATOM 766 C CA . VAL A 1 99 ? 10.733 -7.403 -1.261 1.00 85.31 99 VAL A CA 1
ATOM 767 C C . VAL A 1 99 ? 12.122 -6.809 -1.442 1.00 85.31 99 VAL A C 1
ATOM 769 O O . VAL A 1 99 ? 13.016 -7.484 -1.930 1.00 85.31 99 VAL A O 1
ATOM 772 N N . THR A 1 100 ? 12.351 -5.550 -1.094 1.00 82.50 100 THR A N 1
ATOM 773 C CA . THR A 1 100 ? 13.705 -4.991 -1.192 1.00 82.50 100 THR A CA 1
ATOM 774 C C . THR A 1 100 ? 14.675 -5.812 -0.316 1.00 82.50 100 THR A C 1
ATOM 776 O O . THR A 1 100 ? 14.355 -6.030 0.855 1.00 82.50 100 THR A O 1
ATOM 779 N N . PRO A 1 101 ? 15.838 -6.274 -0.833 1.00 85.44 101 PRO A N 1
ATOM 780 C CA . PRO A 1 101 ? 16.432 -5.949 -2.140 1.00 85.44 101 PRO A CA 1
ATOM 781 C C . PRO A 1 101 ? 16.074 -6.899 -3.300 1.00 85.44 101 PRO A C 1
ATOM 783 O O . PRO A 1 101 ? 16.309 -6.546 -4.450 1.00 85.44 101 PRO A O 1
ATOM 786 N N . THR A 1 102 ? 15.517 -8.085 -3.048 1.00 84.88 102 THR A N 1
ATOM 787 C CA . THR A 1 102 ? 15.248 -9.102 -4.086 1.00 84.88 102 THR A CA 1
ATOM 788 C C . THR A 1 102 ? 14.291 -8.620 -5.175 1.00 84.88 102 THR A C 1
ATOM 790 O O . THR A 1 102 ? 14.463 -8.979 -6.336 1.00 84.88 102 THR A O 1
ATOM 793 N N . SER A 1 103 ? 13.342 -7.741 -4.849 1.00 83.94 103 SER A N 1
ATOM 794 C CA . SER A 1 103 ? 12.455 -7.101 -5.832 1.00 83.94 103 SER A CA 1
ATOM 795 C C . SER A 1 103 ? 13.200 -6.305 -6.912 1.00 83.94 103 SER A C 1
ATOM 797 O O . SER A 1 103 ? 12.697 -6.194 -8.020 1.00 83.94 103 SER A O 1
ATOM 799 N N . GLN A 1 104 ? 14.391 -5.775 -6.617 1.00 81.00 104 GLN A N 1
ATOM 800 C CA . GLN A 1 104 ? 15.217 -5.024 -7.575 1.00 81.00 104 GLN A CA 1
ATOM 801 C C . GLN A 1 104 ? 16.109 -5.923 -8.439 1.00 81.00 104 GLN A C 1
ATOM 803 O O . GLN A 1 104 ? 16.704 -5.446 -9.394 1.00 81.00 104 GLN A O 1
ATOM 808 N N . ILE A 1 105 ? 16.265 -7.192 -8.055 1.00 82.94 105 ILE A N 1
ATOM 809 C CA . ILE A 1 105 ? 17.034 -8.186 -8.814 1.00 82.94 105 ILE A CA 1
ATOM 810 C C . ILE A 1 105 ? 16.120 -8.876 -9.834 1.00 82.94 105 ILE A C 1
ATOM 812 O O . ILE A 1 105 ? 16.571 -9.239 -10.914 1.00 82.94 105 ILE A O 1
ATOM 816 N N . VAL A 1 106 ? 14.847 -9.071 -9.471 1.00 83.06 106 VAL A N 1
ATOM 817 C CA . VAL A 1 106 ? 13.845 -9.730 -10.321 1.00 83.06 106 VAL A CA 1
ATOM 818 C C . VAL A 1 106 ? 13.173 -8.771 -11.307 1.00 83.06 106 VAL A C 1
ATOM 820 O O . VAL A 1 106 ? 12.816 -9.202 -12.400 1.00 83.06 106 VAL A O 1
ATOM 823 N N . GLY A 1 107 ? 12.939 -7.514 -10.911 1.00 76.62 107 GLY A N 1
ATOM 824 C CA . GLY A 1 107 ? 12.355 -6.480 -11.781 1.00 76.62 107 GLY A CA 1
ATOM 825 C C . GLY A 1 107 ? 13.401 -5.771 -12.610 1.00 76.62 107 GLY A C 1
ATOM 826 O O . GLY A 1 107 ? 13.100 -5.510 -13.792 1.00 76.62 107 GLY A O 1
#

Organism: Salmonella typhimurium (NCBI:txid90371)

InterPro domains:
  IPR003379 Carboxylase, conserved domain [PF02436] (53-107)
  IPR013785 Aldolase-type TIM barrel [G3DSA:3.20.20.70] (1-107)
  IPR055268 Pyruvate carboxylase-like [PTHR43778] (2-107)

pLDDT: mean 87.12, std 9.53, range [63.09, 98.0]

Foldseek 3Di:
DPDPLVVQVVCPPHPNRPPDDSVVVVVVVVVVVVVVVVVVVVDAPPDDDDCLCVVLVQPPVLLSVVCVVCVVVVNNVCSVVLSVCLVVLCVVVPVDDCDPPVVVVSD

Radius of gyration: 18.28 Å; chains: 1; bounding box: 40×40×42 Å